Protein AF-A0A076H924-F1 (afdb_monomer_lite)

pLDDT: mean 73.37, std 16.21, range [52.06, 96.44]

Sequence (51 aa):
MPKLEQLAALVVAAGLALVSYWLFFSWAGGGGYERRAPSRDQAALTDRRGP

Foldseek 3Di:
DCPPVVVVVVCVVVVCVVVVVVVVVCCVVPPPPVPDPPPPV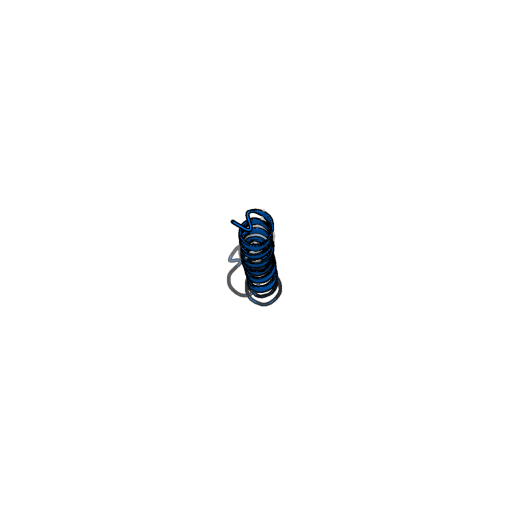VVVVVVPDDD

Structure (mmCIF, N/CA/C/O backbone):
data_AF-A0A076H924-F1
#
_entry.id   AF-A0A076H924-F1
#
loop_
_atom_site.group_PDB
_atom_site.id
_atom_site.type_symbol
_atom_site.label_atom_id
_atom_site.label_alt_id
_atom_site.label_comp_id
_atom_site.label_asym_id
_atom_site.label_entity_id
_atom_site.label_seq_id
_atom_site.pdbx_PDB_ins_code
_atom_site.Cartn_x
_atom_site.Cartn_y
_atom_site.Cartn_z
_atom_site.occupancy
_atom_site.B_iso_or_equiv
_atom_site.auth_seq_id
_atom_site.auth_comp_id
_atom_site.auth_asym_id
_atom_site.auth_atom_id
_atom_site.pdbx_PDB_model_num
ATOM 1 N N . MET A 1 1 ? -12.604 -0.806 27.050 1.00 64.50 1 MET A N 1
ATOM 2 C CA . MET A 1 1 ? -12.385 -1.624 25.836 1.00 64.50 1 MET A CA 1
ATOM 3 C C . MET A 1 1 ? -11.506 -0.813 24.895 1.00 64.50 1 MET A C 1
ATOM 5 O O . MET A 1 1 ? -11.849 0.341 24.650 1.00 64.50 1 MET A O 1
ATOM 9 N N . PRO A 1 2 ? -10.329 -1.319 24.510 1.00 61.50 2 PRO A N 1
ATOM 10 C CA . PRO A 1 2 ? -9.177 -0.518 24.093 1.00 61.50 2 PRO A CA 1
ATOM 11 C C . PRO A 1 2 ? -9.359 0.027 22.671 1.00 61.50 2 PRO A C 1
ATOM 13 O O . PRO A 1 2 ? -8.839 -0.487 21.689 1.00 61.50 2 PRO A O 1
ATOM 16 N N . LYS A 1 3 ? -10.116 1.122 22.569 1.00 75.69 3 LYS A N 1
ATOM 17 C CA . LYS A 1 3 ? -10.389 1.863 21.326 1.00 75.69 3 LYS A CA 1
ATOM 18 C C . LYS A 1 3 ? -9.100 2.259 20.585 1.00 75.69 3 LYS A C 1
ATOM 20 O O . LYS A 1 3 ? -9.095 2.386 19.366 1.00 75.69 3 LYS A O 1
ATOM 25 N N . LEU A 1 4 ? -8.015 2.436 21.341 1.00 85.88 4 LEU A N 1
ATOM 26 C CA . LEU A 1 4 ? -6.695 2.825 20.854 1.00 85.88 4 LEU A CA 1
ATOM 27 C C . LEU A 1 4 ? -5.988 1.697 20.090 1.00 85.88 4 LEU A C 1
ATOM 29 O O . LEU A 1 4 ? -5.381 1.972 19.063 1.00 85.88 4 LEU A O 1
ATOM 33 N N . GLU A 1 5 ? -6.107 0.440 20.527 1.00 84.50 5 GLU A N 1
ATOM 34 C CA . GLU A 1 5 ? -5.489 -0.702 19.831 1.00 84.50 5 GLU A CA 1
ATOM 35 C C . GLU A 1 5 ? -6.136 -0.937 18.466 1.00 84.50 5 GLU A C 1
ATOM 37 O O . GLU A 1 5 ? -5.457 -1.210 17.480 1.00 84.50 5 GLU A O 1
ATOM 42 N N . GLN A 1 6 ? -7.453 -0.753 18.383 1.00 89.19 6 GLN A N 1
ATOM 43 C CA . GLN A 1 6 ? -8.188 -0.875 17.129 1.00 89.19 6 GLN A CA 1
ATOM 44 C C . GLN A 1 6 ? -7.850 0.260 16.151 1.00 89.19 6 GLN A C 1
ATOM 46 O O . GLN A 1 6 ? -7.713 0.021 14.953 1.00 89.19 6 GLN A O 1
ATOM 51 N N . LEU A 1 7 ? -7.672 1.487 16.656 1.00 91.81 7 LEU A N 1
ATOM 52 C CA . LEU A 1 7 ? -7.189 2.610 15.850 1.00 91.81 7 LEU A CA 1
ATOM 53 C C . LEU A 1 7 ? -5.754 2.378 15.372 1.00 91.81 7 LEU A C 1
ATOM 55 O O . LEU A 1 7 ? -5.469 2.602 14.199 1.00 91.81 7 LEU A O 1
ATOM 59 N N . ALA A 1 8 ? -4.872 1.874 16.236 1.00 91.75 8 ALA A N 1
ATOM 60 C CA . ALA A 1 8 ? -3.508 1.522 15.856 1.00 91.75 8 ALA A CA 1
ATOM 61 C C . ALA A 1 8 ? -3.494 0.437 14.768 1.00 91.75 8 ALA A C 1
ATOM 63 O O . ALA A 1 8 ? -2.807 0.593 13.762 1.00 91.75 8 ALA A O 1
ATOM 64 N N . ALA A 1 9 ? -4.314 -0.608 14.909 1.00 93.00 9 ALA A N 1
ATOM 65 C CA . ALA A 1 9 ? -4.460 -1.653 13.899 1.00 93.00 9 ALA A CA 1
ATOM 66 C C . ALA A 1 9 ? -4.973 -1.103 12.556 1.00 93.00 9 ALA A C 1
ATOM 68 O O . ALA A 1 9 ? -4.461 -1.484 11.506 1.00 93.00 9 ALA A O 1
ATOM 69 N N . LEU A 1 10 ? -5.932 -0.170 12.577 1.00 94.19 10 LEU A N 1
ATOM 70 C CA . LEU A 1 10 ? -6.432 0.500 11.372 1.00 94.19 10 LEU A CA 1
ATOM 71 C C . LEU A 1 10 ? -5.359 1.362 10.698 1.00 94.19 10 LEU A C 1
ATOM 73 O O . LEU A 1 10 ? -5.229 1.315 9.478 1.00 94.19 10 LEU A O 1
ATOM 77 N N . VAL A 1 11 ? -4.573 2.114 11.472 1.00 94.38 11 VAL A N 1
ATOM 78 C CA . VAL A 1 11 ? -3.479 2.946 10.945 1.00 94.38 11 VAL A CA 1
ATOM 79 C C . VAL A 1 11 ? -2.375 2.080 10.343 1.00 94.38 11 VAL A C 1
ATOM 81 O O . VAL A 1 11 ? -1.910 2.372 9.245 1.00 94.38 11 VAL A O 1
ATOM 84 N N . VAL A 1 12 ? -1.990 0.993 11.016 1.00 94.81 12 VAL A N 1
ATOM 85 C CA . VAL A 1 12 ? -0.996 0.037 10.507 1.00 94.81 12 VAL A CA 1
ATOM 86 C C . VAL A 1 12 ? -1.497 -0.623 9.224 1.00 94.81 12 VAL A C 1
ATOM 88 O O . VAL A 1 12 ? -0.768 -0.651 8.236 1.00 94.81 12 VAL A O 1
ATOM 91 N N . ALA A 1 13 ? -2.745 -1.096 9.196 1.00 95.12 13 ALA A N 1
ATOM 92 C CA . ALA A 1 13 ? -3.329 -1.728 8.016 1.00 95.12 13 ALA A CA 1
ATOM 93 C C . ALA A 1 13 ? -3.446 -0.755 6.832 1.00 95.12 13 ALA A C 1
ATOM 95 O O . ALA A 1 13 ? -3.046 -1.093 5.719 1.00 95.12 13 ALA A O 1
ATOM 96 N N . ALA A 1 14 ? -3.941 0.464 7.068 1.00 95.94 14 ALA A N 1
ATOM 97 C CA . ALA A 1 14 ? -4.038 1.495 6.039 1.00 95.94 14 ALA A CA 1
ATOM 98 C C . ALA A 1 14 ? -2.649 1.926 5.544 1.00 95.94 14 ALA A C 1
ATOM 100 O O . ALA A 1 14 ? -2.437 2.050 4.340 1.00 95.94 14 ALA A O 1
ATOM 101 N N . GLY A 1 15 ? -1.689 2.094 6.457 1.00 96.44 15 GLY A N 1
ATOM 102 C CA . GLY A 1 15 ? -0.308 2.444 6.138 1.00 96.44 15 GLY A CA 1
ATOM 103 C C . GLY A 1 15 ? 0.377 1.380 5.284 1.00 96.44 15 GLY A C 1
ATOM 104 O O . GLY A 1 15 ? 0.901 1.705 4.220 1.00 96.44 15 GLY A O 1
ATOM 105 N N . LEU A 1 16 ? 0.318 0.107 5.694 1.00 95.81 16 LEU A N 1
ATOM 106 C CA . LEU A 1 16 ? 0.867 -0.994 4.898 1.00 95.81 16 LEU A CA 1
ATOM 107 C C . LEU A 1 16 ? 0.190 -1.078 3.527 1.00 95.81 16 LEU A C 1
ATOM 109 O O . LEU A 1 16 ? 0.887 -1.180 2.524 1.00 95.81 16 LEU A O 1
ATOM 113 N N . ALA A 1 17 ? -1.140 -0.984 3.461 1.00 94.31 17 ALA A N 1
ATOM 114 C CA . ALA A 1 17 ? -1.869 -1.075 2.199 1.00 94.31 17 ALA A CA 1
ATOM 115 C C . ALA A 1 17 ? -1.475 0.039 1.216 1.00 94.31 17 ALA A C 1
ATOM 117 O O . ALA A 1 17 ? -1.184 -0.244 0.052 1.00 94.31 17 ALA A O 1
ATOM 118 N N . LEU A 1 18 ? -1.419 1.293 1.680 1.00 92.62 18 LEU A N 1
ATOM 119 C CA . LEU A 1 18 ? -1.054 2.435 0.839 1.00 92.62 18 LEU A CA 1
ATOM 120 C C . LEU A 1 18 ? 0.411 2.365 0.393 1.00 92.62 18 LEU A C 1
ATOM 122 O O . LEU A 1 18 ? 0.691 2.571 -0.787 1.00 92.62 18 LEU A O 1
ATOM 126 N N . VAL A 1 19 ? 1.341 2.050 1.300 1.00 92.25 19 VAL A N 1
ATOM 127 C CA . VAL A 1 19 ? 2.775 1.963 0.979 1.00 92.25 19 VAL A CA 1
ATOM 128 C C . VAL A 1 19 ? 3.052 0.804 0.024 1.00 92.25 19 VAL A C 1
ATOM 130 O O . VAL A 1 19 ? 3.773 0.986 -0.955 1.00 92.25 19 VAL A O 1
ATOM 133 N N . SER A 1 20 ? 2.452 -0.368 0.249 1.00 90.69 20 SER A N 1
ATOM 134 C CA . SER A 1 20 ? 2.584 -1.513 -0.657 1.00 90.69 20 SER A CA 1
ATOM 135 C C . SER A 1 20 ? 1.993 -1.225 -2.032 1.00 90.69 20 SER A C 1
ATOM 137 O O . SER A 1 20 ? 2.616 -1.573 -3.032 1.00 90.69 20 SER A O 1
ATOM 139 N N . TYR A 1 21 ? 0.840 -0.554 -2.101 1.00 86.38 21 TYR A N 1
ATOM 140 C CA . TYR A 1 21 ? 0.245 -0.126 -3.365 1.00 86.38 21 TYR A CA 1
ATOM 141 C C . TYR A 1 21 ? 1.166 0.835 -4.126 1.00 86.38 21 TYR A C 1
ATOM 143 O O . TYR A 1 21 ? 1.447 0.607 -5.300 1.00 86.38 21 TYR A O 1
ATOM 151 N N . TRP A 1 22 ? 1.700 1.863 -3.458 1.00 88.38 22 TRP A N 1
ATOM 152 C CA . TRP A 1 22 ? 2.624 2.821 -4.071 1.00 88.38 22 TRP A CA 1
ATOM 153 C C . TRP A 1 22 ? 3.950 2.190 -4.495 1.00 88.38 22 TRP A C 1
ATOM 155 O O . TRP A 1 22 ? 4.453 2.501 -5.572 1.00 88.38 22 TRP A O 1
ATOM 165 N N . LEU A 1 23 ? 4.516 1.291 -3.688 1.00 89.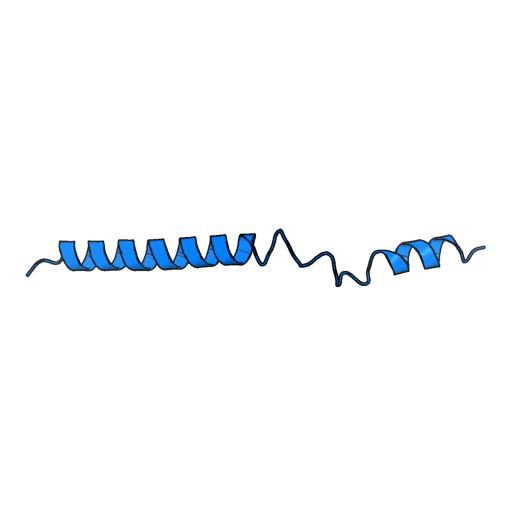06 23 LEU A N 1
ATOM 166 C CA . LEU A 1 23 ? 5.751 0.581 -4.020 1.00 89.06 23 LEU A CA 1
ATOM 167 C C . LEU A 1 23 ? 5.541 -0.368 -5.204 1.00 89.06 23 LEU A C 1
ATOM 169 O O . LEU A 1 23 ? 6.332 -0.360 -6.146 1.00 89.06 23 LEU A O 1
ATOM 173 N N . PHE A 1 24 ? 4.445 -1.130 -5.190 1.00 83.75 24 PHE A N 1
ATOM 174 C CA . PHE A 1 24 ? 4.054 -1.984 -6.306 1.00 83.75 24 PHE A CA 1
ATOM 175 C C . PHE A 1 24 ? 3.831 -1.155 -7.563 1.00 83.75 24 PHE A C 1
ATOM 177 O O . PHE A 1 24 ? 4.327 -1.524 -8.616 1.00 83.75 24 PHE A O 1
ATOM 184 N N . PHE A 1 25 ? 3.171 -0.003 -7.451 1.00 77.06 25 PHE A N 1
ATOM 185 C CA . PHE A 1 25 ? 2.989 0.928 -8.557 1.00 77.06 25 PHE A CA 1
ATOM 186 C C . PHE A 1 25 ? 4.288 1.619 -8.976 1.00 77.06 25 PHE A C 1
ATOM 188 O O . P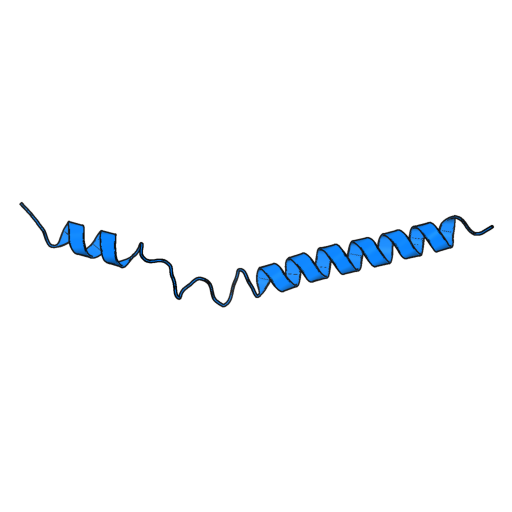HE A 1 25 ? 4.413 2.003 -10.120 1.00 77.06 25 PHE A O 1
ATOM 195 N N . SER A 1 26 ? 5.289 1.758 -8.113 1.00 78.56 26 SER A N 1
ATOM 196 C CA . SER A 1 26 ? 6.598 2.303 -8.505 1.00 78.56 26 SER A CA 1
ATOM 197 C C . SER A 1 26 ? 7.440 1.255 -9.237 1.00 78.56 26 SER A C 1
ATOM 199 O O . SER A 1 26 ? 8.234 1.587 -10.110 1.00 78.56 26 SER A O 1
ATOM 201 N N . TRP A 1 27 ? 7.215 -0.029 -8.962 1.00 71.44 27 TRP A N 1
ATOM 202 C CA . TRP A 1 27 ? 7.775 -1.151 -9.722 1.00 71.44 27 TRP A CA 1
ATOM 203 C C . TRP A 1 27 ? 6.992 -1.452 -11.006 1.00 71.44 27 TRP A C 1
ATOM 205 O O . TRP A 1 27 ? 7.569 -1.747 -12.050 1.00 71.44 27 TRP A O 1
ATOM 215 N N . ALA A 1 28 ? 5.672 -1.309 -10.948 1.00 67.88 28 ALA A N 1
ATOM 216 C CA . ALA A 1 28 ? 4.723 -1.388 -12.049 1.00 67.88 28 ALA A CA 1
ATOM 217 C C . ALA A 1 28 ? 4.456 -0.014 -12.698 1.00 67.88 28 ALA A C 1
ATOM 219 O O . ALA A 1 28 ? 3.540 0.081 -13.504 1.00 67.88 28 ALA A O 1
ATOM 220 N N . GLY A 1 29 ? 5.281 1.002 -12.399 1.00 59.06 29 GLY A N 1
ATOM 221 C CA . GLY A 1 29 ? 5.330 2.356 -12.991 1.00 59.06 29 GLY A CA 1
ATOM 222 C C . GLY A 1 29 ? 6.752 2.927 -13.273 1.00 59.06 29 GLY A C 1
ATOM 223 O O . GLY A 1 29 ? 6.847 3.910 -14.003 1.00 59.06 29 GLY A O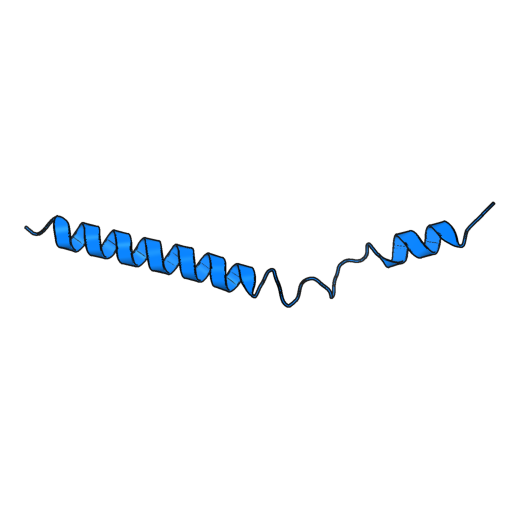 1
ATOM 224 N N . GLY A 1 30 ? 7.860 2.289 -12.829 1.00 61.00 30 GLY A N 1
ATOM 225 C CA . GLY A 1 30 ? 9.267 2.610 -13.183 1.00 61.00 30 GLY A CA 1
ATOM 226 C C . GLY A 1 30 ? 10.162 1.556 -13.906 1.00 61.00 30 GLY A C 1
ATOM 227 O O . GLY A 1 30 ? 11.238 1.925 -14.360 1.00 61.00 30 GLY A O 1
ATOM 228 N N . GLY A 1 31 ? 9.776 0.281 -14.065 1.00 61.25 31 GLY A N 1
ATOM 229 C CA . GLY A 1 31 ? 10.581 -0.800 -14.676 1.00 61.25 31 GLY A CA 1
ATOM 230 C C . GLY A 1 31 ? 10.013 -1.575 -15.889 1.00 61.25 31 GLY A C 1
ATOM 231 O O . GLY A 1 31 ? 10.665 -2.524 -16.320 1.00 61.25 31 GLY A O 1
ATOM 232 N N . GLY A 1 32 ? 8.840 -1.238 -16.458 1.00 57.84 32 GLY A N 1
ATOM 233 C CA . GLY A 1 32 ? 8.206 -2.085 -17.501 1.00 57.84 32 GLY A CA 1
ATOM 234 C C . GLY A 1 32 ? 7.281 -1.451 -18.563 1.00 57.84 32 GLY A C 1
ATOM 235 O O . GLY A 1 32 ? 6.934 -2.133 -19.526 1.00 57.84 32 GLY A O 1
ATOM 236 N N . TYR A 1 33 ? 6.887 -0.176 -18.466 1.00 54.16 33 TYR A N 1
ATOM 237 C CA . TYR A 1 33 ? 5.986 0.498 -19.449 1.00 54.16 33 TYR A CA 1
ATOM 238 C C . TYR A 1 33 ? 6.727 0.926 -20.718 1.00 54.16 33 TYR A C 1
ATOM 240 O O . TYR A 1 33 ? 6.098 1.197 -21.737 1.00 54.16 33 TYR A O 1
ATOM 248 N N . GLU A 1 34 ? 8.060 0.905 -20.704 1.00 55.09 34 GLU A N 1
ATOM 249 C CA . GLU A 1 34 ? 8.918 1.230 -21.854 1.00 55.09 34 GLU A CA 1
ATOM 250 C C . GLU A 1 34 ? 8.984 0.107 -22.911 1.00 55.09 34 GLU A C 1
ATOM 252 O O . GLU A 1 34 ? 9.850 0.112 -23.781 1.00 55.09 34 GLU A O 1
ATOM 257 N N . ARG A 1 35 ? 8.069 -0.874 -22.894 1.00 55.03 35 ARG A N 1
ATOM 258 C CA . ARG A 1 35 ? 7.944 -1.849 -23.997 1.00 55.03 35 ARG A CA 1
ATOM 259 C C . ARG A 1 35 ? 6.559 -1.939 -24.619 1.00 55.03 35 ARG A C 1
ATOM 261 O O . ARG A 1 35 ? 6.253 -2.922 -25.295 1.00 55.03 35 ARG A O 1
ATOM 268 N N . ARG A 1 36 ? 5.721 -0.915 -24.425 1.00 56.22 36 ARG A N 1
ATOM 269 C CA . ARG A 1 36 ? 4.554 -0.687 -25.288 1.00 56.22 36 ARG A CA 1
ATOM 270 C C . ARG A 1 36 ? 4.072 0.764 -25.258 1.00 56.22 36 ARG A C 1
ATOM 272 O O . ARG A 1 36 ? 2.892 1.020 -25.056 1.00 56.22 36 ARG A O 1
ATOM 279 N N . ALA A 1 37 ? 4.968 1.710 -25.520 1.00 52.06 37 ALA A N 1
ATOM 280 C CA . ALA A 1 37 ? 4.564 2.994 -26.081 1.00 52.06 37 ALA A CA 1
ATOM 281 C C . ALA A 1 37 ? 4.699 2.907 -27.615 1.00 52.06 37 ALA A C 1
ATOM 283 O O . ALA A 1 37 ? 5.781 3.175 -28.135 1.00 52.06 37 ALA A O 1
ATOM 284 N N . PRO A 1 38 ? 3.648 2.551 -28.380 1.00 54.31 38 PRO A N 1
ATOM 285 C CA . PRO A 1 38 ? 3.664 2.623 -29.845 1.00 54.31 38 PRO A CA 1
ATOM 286 C C . PRO A 1 38 ? 3.570 4.081 -30.349 1.00 54.31 38 PRO A C 1
ATOM 288 O O . PRO A 1 38 ? 2.908 4.368 -31.344 1.00 54.31 38 PRO A O 1
ATOM 291 N N . SER A 1 39 ? 4.216 5.025 -29.659 1.00 55.69 39 SER A N 1
ATOM 292 C CA . SER A 1 39 ? 4.138 6.460 -29.969 1.00 55.69 39 SER A CA 1
ATOM 293 C C . SER A 1 39 ? 5.486 7.115 -30.255 1.00 55.69 39 SER A C 1
ATOM 295 O O . SER A 1 39 ? 5.506 8.297 -30.578 1.00 55.69 39 SER A O 1
ATOM 297 N N . ARG A 1 40 ? 6.607 6.382 -30.202 1.00 56.56 40 ARG A N 1
ATOM 298 C CA . ARG A 1 40 ? 7.907 6.916 -30.651 1.00 56.56 40 ARG A CA 1
ATOM 299 C C . ARG A 1 40 ? 8.223 6.626 -32.122 1.00 56.56 40 ARG A C 1
ATOM 301 O O . ARG A 1 40 ? 8.840 7.468 -32.762 1.00 56.56 40 ARG A O 1
ATOM 308 N N . ASP A 1 41 ? 7.716 5.531 -32.691 1.00 55.06 41 ASP A N 1
ATOM 309 C CA . ASP A 1 41 ? 7.923 5.216 -34.116 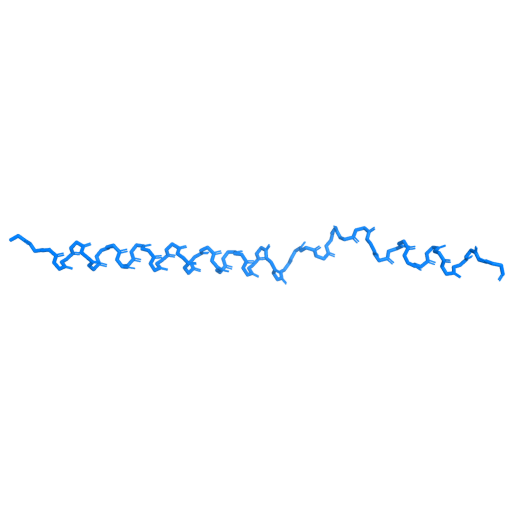1.00 55.06 41 ASP A CA 1
ATOM 310 C C . ASP A 1 41 ? 7.025 6.029 -35.063 1.00 55.06 41 ASP A C 1
ATOM 312 O O . ASP A 1 41 ? 7.390 6.279 -36.210 1.00 55.06 41 ASP A O 1
ATOM 316 N N . GLN A 1 42 ? 5.870 6.509 -34.589 1.00 56.22 42 GLN A N 1
ATOM 317 C CA . GLN A 1 42 ? 4.971 7.321 -35.417 1.00 56.22 42 GLN A CA 1
ATOM 318 C C . GLN A 1 42 ? 5.530 8.726 -35.689 1.00 56.22 42 GLN A C 1
ATOM 320 O O . GLN A 1 42 ? 5.297 9.261 -36.766 1.00 56.22 42 GLN A O 1
ATOM 325 N N . ALA A 1 43 ? 6.331 9.283 -34.772 1.00 57.16 43 ALA A N 1
ATOM 326 C CA . ALA A 1 43 ? 6.972 10.586 -34.958 1.00 57.16 43 ALA A CA 1
ATOM 327 C C . ALA A 1 43 ? 8.142 10.538 -35.964 1.00 57.16 43 ALA A C 1
ATOM 329 O O . ALA A 1 43 ? 8.416 11.525 -36.640 1.00 57.16 43 ALA A O 1
ATOM 330 N N . ALA A 1 44 ? 8.806 9.383 -36.104 1.00 58.38 44 ALA A N 1
ATOM 331 C CA . ALA A 1 44 ? 9.893 9.189 -37.066 1.00 58.38 44 ALA A CA 1
ATOM 332 C C . ALA A 1 44 ? 9.386 8.862 -38.485 1.00 58.38 44 ALA A C 1
ATOM 334 O O . ALA A 1 44 ? 10.061 9.153 -39.473 1.00 58.38 44 ALA A O 1
ATOM 335 N N . LEU A 1 45 ? 8.185 8.279 -38.604 1.00 62.81 45 LEU A N 1
ATOM 336 C CA . LEU A 1 45 ? 7.571 7.969 -39.899 1.00 62.81 45 LEU A CA 1
ATOM 337 C C . LEU A 1 45 ? 6.929 9.202 -40.561 1.00 62.81 45 LEU A C 1
ATOM 339 O O . LEU A 1 45 ? 6.821 9.244 -41.786 1.00 62.81 45 LEU A O 1
ATOM 343 N N . THR A 1 46 ? 6.526 10.202 -39.770 1.00 59.53 46 THR A N 1
ATOM 344 C CA . THR A 1 46 ? 5.992 11.481 -40.269 1.00 59.53 46 THR A CA 1
ATOM 345 C C . THR A 1 46 ? 7.077 12.470 -40.690 1.00 59.53 46 THR A C 1
ATOM 347 O O . THR A 1 46 ? 6.807 13.317 -41.530 1.00 59.53 46 THR A O 1
ATOM 350 N N . ASP A 1 47 ? 8.303 12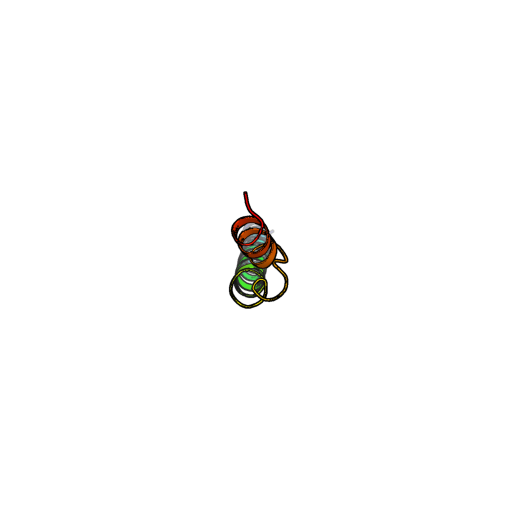.338 -40.175 1.00 59.84 47 ASP A N 1
ATOM 351 C CA . ASP A 1 47 ? 9.445 13.192 -40.551 1.00 59.84 47 ASP A CA 1
ATOM 352 C C . ASP A 1 47 ? 10.131 12.726 -41.855 1.00 59.84 47 ASP A C 1
ATOM 354 O O . ASP A 1 47 ? 10.689 13.506 -42.618 1.00 59.84 47 ASP A O 1
ATOM 358 N N . ARG A 1 48 ? 10.012 11.433 -42.188 1.00 61.97 48 ARG A N 1
ATOM 359 C CA . ARG A 1 48 ? 10.558 10.824 -43.419 1.00 61.97 48 ARG A CA 1
ATOM 360 C C . ARG A 1 48 ? 9.624 10.894 -44.634 1.00 61.97 48 ARG A C 1
ATOM 362 O O . ARG A 1 48 ? 9.939 10.284 -45.658 1.00 61.97 48 ARG A O 1
ATOM 369 N N . ARG A 1 49 ? 8.471 11.567 -44.536 1.00 64.69 49 ARG A N 1
ATOM 370 C CA . ARG A 1 49 ? 7.420 11.533 -45.570 1.00 64.69 49 ARG A CA 1
ATOM 371 C C . ARG A 1 49 ? 6.923 12.915 -46.023 1.00 64.69 49 ARG A C 1
ATOM 373 O O . ARG A 1 49 ? 5.734 13.047 -46.264 1.00 64.69 49 ARG A O 1
ATOM 380 N N . GLY A 1 50 ? 7.843 13.865 -46.219 1.00 55.69 50 GLY A N 1
ATOM 381 C CA . GLY A 1 50 ? 7.731 14.989 -47.174 1.00 55.69 50 GLY A CA 1
ATOM 382 C C . GLY A 1 50 ? 6.602 16.008 -46.945 1.00 55.69 50 GLY A C 1
ATOM 383 O O . GLY A 1 50 ? 5.762 15.821 -46.064 1.00 55.69 50 GLY A O 1
ATOM 384 N N . PRO A 1 51 ? 6.530 17.092 -47.740 1.00 55.44 51 PRO A N 1
ATOM 385 C CA . PRO A 1 51 ? 7.195 17.347 -49.029 1.00 55.44 51 PRO A CA 1
ATOM 386 C C . PRO A 1 51 ? 8.606 17.948 -48.953 1.00 55.44 51 PRO A C 1
ATOM 388 O O . PRO A 1 51 ? 8.872 18.756 -48.038 1.00 55.44 51 PRO A O 1
#

Secondary structure (DSSP, 8-state):
--HHHHHHHHHHHHHHHHHHHHHHHHHHHHSSGGG--TTSHHHHHHHTS--

Radius of gyration: 22.93 Å; chains: 1; bounding box: 23×19×75 Å